Protein AF-A0A1F9DNW7-F1 (afdb_monomer_lite)

Radius of gyration: 27.31 Å; chains: 1; bounding box: 54×12×74 Å

Sequence (82 aa):
MNPEVKSLLEKYITRNPNISPENQHLLWRHVGDILCSSIGGVSAVAAIHGGGSPVMEKIAITSQYDIEARKRMVKSLAGIKD

pLDDT: mean 95.28, std 3.58, range [75.38, 98.25]

Foldseek 3Di:
DPPVCVVVQQVVCDDDPVDGSVRSVVVVVVVCCLCPDPVNVVVVCCVQQVVHHPVVVVVVCVVPDPPVVVVVVVCVVVVNDD

Structure (mmCIF, N/CA/C/O backbone):
data_AF-A0A1F9DNW7-F1
#
_entry.id   AF-A0A1F9DNW7-F1
#
loop_
_atom_site.group_PDB
_atom_site.id
_atom_site.type_symbol
_atom_site.label_atom_id
_atom_site.label_alt_id
_atom_site.label_comp_id
_atom_site.label_asym_id
_atom_site.label_entity_id
_atom_site.label_seq_id
_atom_site.pdbx_PDB_ins_code
_atom_site.Cartn_x
_atom_site.Cartn_y
_atom_site.Cartn_z
_atom_site.occupancy
_atom_site.B_iso_or_equiv
_atom_site.auth_seq_id
_atom_site.auth_comp_id
_atom_site.auth_asym_id
_atom_site.auth_atom_id
_atom_site.pdbx_PDB_model_num
ATOM 1 N N . MET A 1 1 ? -17.202 -2.617 29.762 1.00 75.38 1 MET A N 1
ATOM 2 C CA . MET A 1 1 ? -17.834 -1.327 29.399 1.00 75.38 1 MET A CA 1
ATOM 3 C C . MET A 1 1 ? -18.365 -0.669 30.656 1.00 75.38 1 MET A C 1
ATOM 5 O O . MET A 1 1 ? -18.835 -1.395 31.523 1.00 75.38 1 MET A O 1
ATOM 9 N N . ASN A 1 2 ? -18.300 0.661 30.751 1.00 93.06 2 ASN A N 1
ATOM 10 C CA . ASN A 1 2 ? -18.952 1.391 31.838 1.00 93.06 2 ASN A CA 1
ATOM 11 C C . ASN A 1 2 ? -20.490 1.183 31.729 1.00 93.06 2 ASN A C 1
ATOM 13 O O . ASN A 1 2 ? -21.042 1.454 30.656 1.00 93.06 2 ASN A O 1
ATOM 17 N N . PRO A 1 3 ? -21.168 0.678 32.783 1.00 94.44 3 PRO A N 1
ATOM 18 C CA . PRO A 1 3 ? -22.610 0.418 32.770 1.00 94.44 3 PRO A CA 1
ATOM 19 C C . PRO A 1 3 ? -23.468 1.647 32.448 1.00 94.44 3 PRO A C 1
ATOM 21 O O . PRO A 1 3 ? -24.492 1.507 31.787 1.00 94.44 3 PRO A O 1
ATOM 24 N N . GLU A 1 4 ? -23.034 2.839 32.861 1.00 96.69 4 GLU A N 1
ATOM 25 C CA . GLU A 1 4 ? -23.781 4.095 32.719 1.00 96.69 4 GLU A CA 1
ATOM 26 C C . GLU A 1 4 ? -23.922 4.535 31.256 1.00 96.69 4 GLU A C 1
ATOM 28 O O . GLU A 1 4 ? -24.930 5.119 30.870 1.00 96.69 4 GLU A O 1
ATOM 33 N N . VAL A 1 5 ? -22.926 4.229 30.418 1.00 96.69 5 VAL A N 1
ATOM 34 C CA . VAL A 1 5 ? -22.863 4.692 29.017 1.00 96.69 5 VAL A CA 1
ATOM 35 C C . VAL A 1 5 ? -23.102 3.583 27.995 1.00 96.69 5 VAL A C 1
ATOM 37 O O . VAL A 1 5 ? -23.219 3.867 26.805 1.00 96.69 5 VAL A O 1
ATOM 40 N N . LYS A 1 6 ? -23.185 2.319 28.431 1.00 94.75 6 LYS A N 1
ATOM 41 C CA . LYS A 1 6 ? -23.294 1.152 27.542 1.00 94.75 6 LYS A CA 1
ATOM 42 C C . LYS A 1 6 ? -24.486 1.251 26.584 1.00 94.75 6 LYS A C 1
ATOM 44 O O . LYS A 1 6 ? -24.304 1.128 25.378 1.00 94.75 6 LYS A O 1
ATOM 49 N N . SER A 1 7 ? -25.687 1.494 27.110 1.00 95.12 7 SER A N 1
ATOM 50 C CA . SER A 1 7 ? -26.918 1.529 26.305 1.00 95.12 7 SER A CA 1
ATOM 51 C C . SER A 1 7 ? -26.923 2.684 25.299 1.00 95.12 7 SER A C 1
ATOM 53 O O . SER A 1 7 ? -27.376 2.524 24.166 1.00 95.12 7 SER A O 1
ATOM 55 N N . LEU A 1 8 ? -26.376 3.840 25.691 1.00 96.19 8 LEU A N 1
ATOM 56 C CA . LEU A 1 8 ? -26.209 4.995 24.811 1.00 96.19 8 LEU A CA 1
ATOM 57 C C . LEU A 1 8 ? -25.219 4.685 23.688 1.00 96.19 8 LEU A C 1
ATOM 59 O O . LEU A 1 8 ? -25.510 4.971 22.528 1.00 96.19 8 LEU A O 1
ATOM 63 N N . LEU A 1 9 ? -24.082 4.065 24.016 1.00 95.00 9 LEU A N 1
ATOM 64 C CA . LEU A 1 9 ? -23.086 3.657 23.032 1.00 95.00 9 LEU A CA 1
ATOM 65 C C . LEU A 1 9 ? -23.704 2.691 22.017 1.00 95.00 9 LEU A C 1
ATOM 67 O O . LEU A 1 9 ? -23.692 2.988 20.829 1.00 95.00 9 LEU A O 1
ATOM 71 N N . GLU A 1 10 ? -24.300 1.587 22.475 1.00 94.88 10 GLU A N 1
ATOM 72 C CA . GLU A 1 10 ? -24.925 0.577 21.611 1.00 94.88 10 GLU A CA 1
ATOM 73 C C . GLU A 1 10 ? -25.990 1.186 20.685 1.00 94.88 10 GLU A C 1
ATOM 75 O O . GLU A 1 10 ? -26.027 0.865 19.496 1.00 94.88 10 GLU A O 1
ATOM 80 N N . LYS A 1 11 ? -26.803 2.125 21.189 1.00 94.25 11 LYS A N 1
ATOM 81 C CA . LYS A 1 11 ? -27.802 2.844 20.388 1.00 94.25 11 LYS A CA 1
ATOM 82 C C . LYS A 1 11 ? -27.167 3.714 19.301 1.00 94.25 11 LYS A C 1
ATOM 84 O O . LYS A 1 11 ? -27.600 3.650 18.155 1.00 94.25 11 LYS A O 1
ATOM 89 N N . TYR A 1 12 ? -26.182 4.544 19.646 1.00 95.44 12 TYR A N 1
ATOM 90 C CA . TYR A 1 12 ? -25.684 5.587 18.741 1.00 95.44 12 TYR A CA 1
ATOM 91 C C . TYR A 1 12 ? -24.549 5.145 17.811 1.00 95.44 12 TYR A C 1
ATOM 93 O O . TYR A 1 12 ? -24.330 5.793 16.789 1.00 95.44 12 TYR A O 1
ATOM 101 N N . ILE A 1 13 ? -23.846 4.045 18.103 1.00 94.50 13 ILE A N 1
ATOM 102 C CA . ILE A 1 13 ? -22.851 3.490 17.166 1.00 94.50 13 ILE A CA 1
ATOM 103 C C . ILE A 1 13 ? -23.484 2.614 16.081 1.00 94.50 13 ILE A C 1
ATOM 105 O O . ILE A 1 13 ? -22.860 2.379 15.047 1.00 94.50 13 ILE A O 1
ATOM 109 N N . THR A 1 14 ? -24.701 2.114 16.314 1.00 94.31 14 THR A N 1
ATOM 110 C CA . THR A 1 14 ? -25.381 1.189 15.404 1.00 94.31 14 THR A CA 1
ATOM 111 C C . THR A 1 14 ? -25.865 1.925 14.162 1.00 94.31 14 THR A C 1
ATOM 113 O O . THR A 1 14 ? -26.761 2.760 14.227 1.00 94.31 14 THR A O 1
ATOM 116 N N . ARG A 1 15 ? -25.292 1.581 13.006 1.00 91.12 15 ARG A N 1
ATOM 117 C CA . ARG A 1 15 ? -25.682 2.115 11.692 1.00 91.12 15 ARG A CA 1
ATOM 118 C C . ARG A 1 15 ? -26.588 1.172 10.912 1.00 91.12 15 ARG A C 1
ATOM 120 O O . ARG A 1 15 ? -27.530 1.621 10.272 1.00 91.12 15 ARG A O 1
ATOM 127 N N . ASN A 1 16 ? -26.295 -0.126 10.959 1.00 94.50 16 ASN A N 1
ATOM 128 C CA . ASN A 1 16 ? -27.097 -1.159 10.311 1.00 94.50 16 ASN A CA 1
ATOM 129 C C . ASN A 1 16 ? -27.793 -2.010 11.388 1.00 94.50 16 ASN A C 1
ATOM 131 O O . ASN A 1 16 ? -27.083 -2.657 12.159 1.00 94.50 16 ASN A O 1
ATOM 135 N N . PRO A 1 17 ? -29.138 -2.051 11.444 1.00 94.12 17 PRO A N 1
ATOM 136 C CA . PRO A 1 17 ? -29.863 -2.832 12.449 1.00 94.12 17 PRO A CA 1
ATOM 137 C C . PRO A 1 17 ? -29.648 -4.348 12.315 1.00 94.12 17 PRO A C 1
ATOM 139 O O . PRO A 1 17 ? -29.864 -5.077 13.276 1.00 94.12 17 PRO A O 1
ATOM 142 N N . ASN A 1 18 ? -29.176 -4.826 11.158 1.00 97.50 18 ASN A N 1
ATOM 143 C CA . ASN A 1 18 ? -28.848 -6.236 10.933 1.00 97.50 18 ASN A CA 1
ATOM 144 C C . ASN A 1 18 ? -27.456 -6.630 11.465 1.00 97.50 18 ASN A C 1
ATOM 146 O O . ASN A 1 18 ? -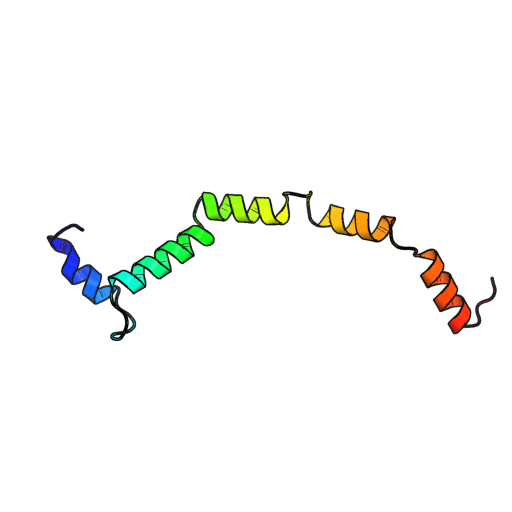27.061 -7.786 11.338 1.00 97.50 18 ASN A O 1
ATOM 150 N N . ILE A 1 19 ? -26.681 -5.689 12.020 1.00 96.62 19 ILE A N 1
ATOM 151 C CA . ILE A 1 19 ? -25.329 -5.933 12.540 1.00 96.62 19 ILE A CA 1
ATOM 152 C C . ILE A 1 19 ? -25.277 -5.492 14.002 1.00 96.62 19 ILE A C 1
ATOM 154 O O . ILE A 1 19 ? -25.636 -4.361 14.324 1.00 96.62 19 ILE A O 1
ATOM 158 N N . SER A 1 20 ? -24.778 -6.350 14.894 1.00 96.75 20 SER A N 1
ATOM 159 C CA . SER A 1 20 ? -24.660 -6.000 16.313 1.00 96.75 20 SER A CA 1
ATOM 160 C C . SER A 1 20 ? -23.730 -4.789 16.532 1.00 96.75 20 SER A C 1
ATOM 162 O O . SER A 1 20 ? -22.742 -4.635 15.804 1.00 96.75 20 SER A O 1
ATOM 164 N N . PRO A 1 21 ? -23.993 -3.941 17.546 1.00 95.50 21 PRO A N 1
ATOM 165 C CA . PRO A 1 21 ? -23.107 -2.828 17.895 1.00 95.50 21 PRO A CA 1
ATOM 166 C C . PRO A 1 21 ? -21.660 -3.281 18.167 1.00 95.50 21 PRO A C 1
ATOM 168 O O . PRO A 1 21 ? -20.711 -2.602 17.769 1.00 95.50 21 PRO A O 1
ATOM 171 N N . GLU A 1 22 ? -21.500 -4.457 18.786 1.00 94.69 22 GLU A N 1
ATOM 172 C CA . GLU A 1 22 ? -20.205 -5.099 19.051 1.00 94.69 22 GLU A CA 1
ATOM 173 C C . GLU A 1 22 ? -19.424 -5.338 17.751 1.00 94.69 22 GLU A C 1
ATOM 175 O O . GLU A 1 22 ? -18.313 -4.837 17.570 1.00 94.69 22 GLU A O 1
ATOM 180 N N . ASN A 1 23 ? -20.036 -6.030 16.784 1.00 96.38 23 ASN A N 1
ATOM 181 C CA . ASN A 1 23 ? -19.378 -6.332 15.513 1.00 96.38 23 ASN A CA 1
ATOM 182 C C . ASN A 1 23 ? -19.049 -5.056 14.731 1.00 96.38 23 ASN A C 1
ATOM 184 O O . ASN A 1 23 ? -17.979 -4.963 14.128 1.00 96.38 23 ASN A O 1
ATOM 188 N N . GLN A 1 24 ? -19.930 -4.050 14.772 1.00 95.25 24 GLN A N 1
ATOM 189 C CA . GLN A 1 24 ? -19.683 -2.768 14.111 1.00 95.25 24 GLN A CA 1
ATOM 190 C C . GLN A 1 24 ? -18.438 -2.079 14.666 1.00 95.25 24 GLN A C 1
ATOM 192 O O . GLN A 1 24 ? -17.575 -1.658 13.896 1.00 95.25 24 GLN A O 1
ATOM 197 N N . HIS A 1 25 ? -18.297 -1.976 15.989 1.00 94.12 25 HIS A N 1
ATOM 198 C CA . HIS A 1 25 ? -17.127 -1.306 16.543 1.00 94.12 25 HIS A CA 1
ATOM 199 C C . HIS A 1 25 ? -15.846 -2.132 16.414 1.00 94.12 25 HIS A C 1
ATOM 201 O O . HIS A 1 25 ? -14.767 -1.546 16.367 1.00 94.12 25 HIS A O 1
ATOM 207 N N . LEU A 1 26 ? -15.932 -3.470 16.412 1.00 96.38 26 LEU A N 1
ATOM 208 C CA . LEU A 1 26 ? -14.765 -4.340 16.256 1.00 96.38 26 LEU A CA 1
ATOM 209 C C . LEU A 1 26 ? -14.188 -4.178 14.854 1.00 96.38 26 LEU A C 1
ATOM 211 O O . LEU A 1 26 ? -12.984 -3.976 14.718 1.00 96.38 26 LEU A O 1
ATOM 215 N N . LEU A 1 27 ? -15.054 -4.150 13.836 1.00 96.12 27 LEU A N 1
ATOM 216 C CA . LEU A 1 27 ? -14.660 -3.844 12.466 1.00 96.12 27 LEU A CA 1
ATOM 217 C C . LEU A 1 27 ? -13.924 -2.502 12.385 1.00 96.12 27 LEU A C 1
ATOM 219 O O . LEU A 1 27 ? -12.812 -2.443 11.872 1.00 96.12 27 LEU A O 1
ATOM 223 N N . TRP A 1 28 ? -14.507 -1.425 12.919 1.00 95.62 28 TRP A N 1
ATOM 224 C CA . TRP A 1 28 ? -13.893 -0.097 12.809 1.00 95.62 28 TRP A CA 1
ATOM 225 C C . TRP A 1 28 ? -12.597 0.046 13.607 1.00 95.62 28 TRP A C 1
ATOM 227 O O . TRP A 1 28 ? -11.683 0.732 13.155 1.00 95.62 28 TRP A O 1
ATOM 237 N N . ARG A 1 29 ? -12.473 -0.627 14.757 1.00 96.31 29 ARG A N 1
ATOM 238 C CA . ARG A 1 29 ? -11.200 -0.700 15.491 1.00 96.31 29 ARG A CA 1
ATOM 239 C C . ARG A 1 29 ? -10.140 -1.448 14.699 1.00 96.31 29 ARG A C 1
ATOM 241 O O . ARG A 1 29 ? -9.013 -0.982 14.645 1.00 96.31 29 ARG A O 1
ATOM 248 N N . HIS A 1 30 ? -10.505 -2.558 14.064 1.00 97.50 30 HIS A N 1
ATOM 249 C CA . HIS A 1 30 ? -9.590 -3.317 13.218 1.00 97.50 30 HIS A CA 1
ATOM 250 C C . HIS A 1 30 ? -9.123 -2.503 12.004 1.00 97.50 30 HIS A C 1
ATOM 252 O O . HIS A 1 30 ? -7.934 -2.466 11.702 1.00 97.50 30 HIS A O 1
ATOM 258 N N . VAL A 1 31 ? -10.039 -1.776 11.358 1.00 97.44 31 VAL A N 1
ATOM 259 C CA . VAL A 1 31 ? -9.701 -0.827 10.288 1.00 97.44 31 VAL A CA 1
ATOM 260 C C . VAL A 1 31 ? -8.734 0.245 10.799 1.00 97.44 31 VAL A C 1
ATOM 262 O O . VAL A 1 31 ? -7.724 0.508 10.154 1.00 97.44 31 VAL A O 1
ATOM 265 N N . GLY A 1 32 ? -9.001 0.836 11.968 1.00 97.56 32 GLY A N 1
ATOM 266 C CA . GLY A 1 32 ? -8.087 1.794 12.593 1.00 97.56 32 GLY A CA 1
ATOM 267 C C . GLY A 1 32 ? -6.711 1.193 12.893 1.00 97.56 32 GLY A C 1
ATOM 268 O O . GLY A 1 32 ? -5.695 1.843 12.664 1.00 97.56 32 GLY A O 1
ATOM 269 N N . ASP A 1 33 ? -6.663 -0.062 13.334 1.00 97.56 33 ASP A N 1
ATOM 270 C CA . ASP A 1 33 ? -5.409 -0.747 13.635 1.00 97.56 33 ASP A CA 1
ATOM 271 C C . ASP A 1 33 ? -4.538 -0.966 12.389 1.00 97.56 33 ASP A C 1
ATOM 273 O O . ASP A 1 33 ? -3.331 -0.756 12.419 1.00 97.56 33 ASP A O 1
ATOM 277 N N . ILE A 1 34 ? -5.147 -1.299 11.252 1.00 97.31 34 ILE A N 1
ATOM 278 C CA . ILE A 1 34 ? -4.399 -1.468 10.000 1.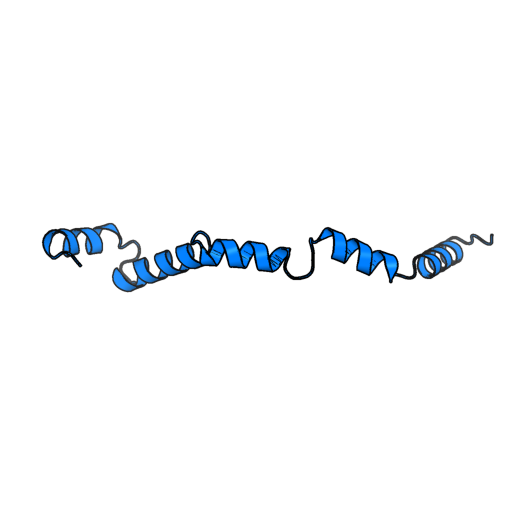00 97.31 34 ILE A CA 1
ATOM 279 C C . ILE A 1 34 ? -3.990 -0.115 9.402 1.00 97.31 34 ILE A C 1
ATOM 281 O O . ILE A 1 34 ? -2.907 0.002 8.832 1.00 97.31 34 ILE A O 1
ATOM 285 N N . LEU A 1 35 ? -4.845 0.907 9.501 1.00 96.62 35 LEU A N 1
ATOM 286 C CA . LEU A 1 35 ? -4.654 2.160 8.764 1.00 96.62 35 LEU A CA 1
ATOM 287 C C . LEU A 1 35 ? -3.855 3.224 9.518 1.00 96.62 35 LEU A C 1
ATOM 289 O O . LEU A 1 35 ? -3.126 3.985 8.885 1.00 96.62 35 LEU A O 1
ATOM 293 N N . CYS A 1 36 ? -4.032 3.348 10.834 1.00 95.94 36 CYS A N 1
ATOM 294 C CA . CYS A 1 36 ? -3.535 4.511 11.574 1.00 95.94 36 CYS A CA 1
ATOM 295 C C . CYS A 1 36 ? -2.986 4.222 12.974 1.00 95.94 36 CYS A C 1
ATOM 297 O O . CYS A 1 36 ? -2.553 5.161 13.646 1.00 95.94 36 CYS A O 1
ATOM 299 N N . SER A 1 37 ? -2.950 2.966 13.428 1.00 97.75 37 SER A N 1
ATOM 300 C CA . SER A 1 37 ? -2.214 2.645 14.652 1.00 97.75 37 SER A CA 1
ATOM 301 C C . SER A 1 37 ? -0.706 2.695 14.419 1.00 97.75 37 SER A C 1
ATOM 303 O O . SER A 1 37 ? -0.216 2.716 13.288 1.00 97.75 37 SER A O 1
ATOM 305 N N . SER A 1 38 ? 0.057 2.692 15.511 1.00 97.75 38 SER A N 1
ATOM 306 C CA . SER A 1 38 ? 1.516 2.646 15.441 1.00 97.75 38 SER A CA 1
ATOM 307 C C . SER A 1 38 ? 2.013 1.425 14.663 1.00 97.75 38 SER A C 1
ATOM 309 O O . SER A 1 38 ? 2.947 1.557 13.875 1.00 97.75 38 SER A O 1
ATOM 311 N N . ILE A 1 39 ? 1.379 0.257 14.835 1.00 96.56 39 ILE A N 1
ATOM 312 C CA . ILE A 1 39 ? 1.781 -0.951 14.107 1.00 96.56 39 ILE A CA 1
ATOM 313 C C . ILE A 1 39 ? 1.356 -0.889 12.638 1.00 96.56 39 ILE A C 1
ATOM 315 O O . ILE A 1 39 ? 2.158 -1.254 11.778 1.00 96.56 39 ILE A O 1
ATOM 319 N N . GLY A 1 40 ? 0.168 -0.356 12.328 1.00 97.25 40 GLY A N 1
ATOM 320 C CA . GLY A 1 40 ? -0.265 -0.105 10.950 1.00 97.25 40 GLY A CA 1
ATOM 321 C C . GLY A 1 40 ? 0.678 0.849 10.212 1.00 97.25 4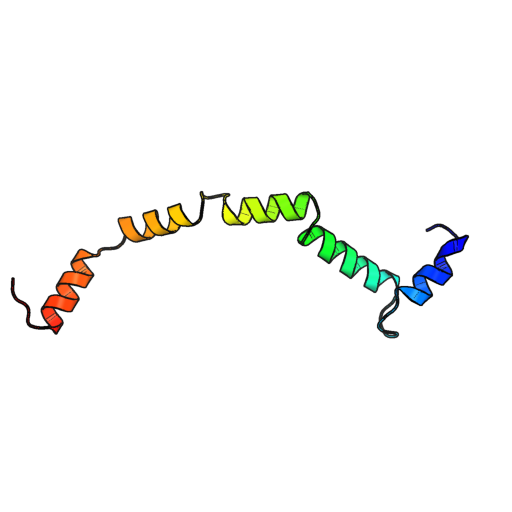0 GLY A C 1
ATOM 322 O O . GLY A 1 40 ? 1.134 0.552 9.109 1.00 97.25 40 GLY A O 1
ATOM 323 N N . GLY A 1 41 ? 1.080 1.944 10.865 1.00 96.06 41 GLY A N 1
ATOM 324 C CA . GLY A 1 41 ? 2.039 2.910 10.325 1.00 96.06 41 GLY A CA 1
ATOM 325 C C . GLY A 1 41 ? 3.423 2.309 10.068 1.00 96.06 41 GLY A C 1
ATOM 326 O O . GLY A 1 41 ? 3.962 2.452 8.970 1.00 96.06 41 GLY A O 1
ATOM 327 N N . VAL A 1 42 ? 3.988 1.585 11.043 1.00 96.38 42 VAL A N 1
ATOM 328 C CA . VAL A 1 42 ? 5.270 0.875 10.864 1.00 96.38 42 VAL A CA 1
ATOM 329 C C . VAL A 1 42 ? 5.175 -0.145 9.729 1.00 96.38 42 VAL A C 1
ATOM 331 O O . VAL A 1 42 ? 6.065 -0.196 8.881 1.00 96.38 42 VAL A O 1
ATOM 334 N N . SER A 1 43 ? 4.084 -0.912 9.673 1.00 96.19 43 SER A N 1
ATOM 335 C CA . SER A 1 43 ? 3.855 -1.914 8.626 1.00 96.19 43 SER A CA 1
ATOM 336 C C . SER A 1 43 ? 3.776 -1.276 7.238 1.00 96.19 43 SER A C 1
ATOM 338 O O . SER A 1 43 ? 4.381 -1.786 6.298 1.00 96.19 43 SER A O 1
ATOM 340 N N . ALA A 1 44 ? 3.103 -0.129 7.103 1.00 95.19 44 ALA A N 1
ATOM 341 C CA . ALA A 1 44 ? 3.012 0.606 5.843 1.00 95.19 44 ALA A CA 1
ATOM 342 C C . ALA A 1 44 ? 4.381 1.121 5.364 1.00 95.19 44 ALA A C 1
ATOM 344 O O . ALA A 1 44 ? 4.717 1.001 4.185 1.00 95.19 44 ALA A O 1
ATOM 345 N N . VAL A 1 45 ? 5.205 1.654 6.273 1.00 95.12 45 VAL A N 1
ATOM 346 C CA . VAL A 1 45 ? 6.566 2.101 5.932 1.00 95.12 45 VAL A CA 1
ATOM 347 C C . VAL A 1 45 ? 7.439 0.914 5.534 1.00 95.12 45 VAL A C 1
ATOM 349 O O . VAL A 1 45 ? 8.114 0.975 4.504 1.00 95.12 45 VAL A O 1
ATOM 352 N N . ALA A 1 46 ? 7.392 -0.174 6.307 1.00 94.75 46 ALA A N 1
ATOM 353 C CA . ALA A 1 46 ? 8.129 -1.400 6.023 1.00 94.75 46 ALA A CA 1
ATOM 354 C C . ALA A 1 46 ? 7.740 -2.004 4.665 1.00 94.75 46 ALA A C 1
ATOM 356 O O . ALA A 1 46 ? 8.619 -2.439 3.926 1.00 94.75 46 ALA A O 1
ATOM 357 N N . ALA A 1 47 ? 6.457 -1.963 4.292 1.00 93.69 47 ALA A N 1
ATOM 358 C CA . ALA A 1 47 ? 5.983 -2.456 3.000 1.00 93.69 47 ALA A CA 1
ATOM 359 C C . ALA A 1 47 ? 6.591 -1.705 1.800 1.00 93.69 47 ALA A C 1
ATOM 361 O O . ALA A 1 47 ? 6.800 -2.305 0.752 1.00 93.69 47 ALA A O 1
ATOM 362 N N . ILE A 1 48 ? 6.896 -0.410 1.946 1.00 94.06 48 ILE A N 1
ATOM 363 C CA . ILE A 1 48 ? 7.438 0.424 0.856 1.00 94.06 48 ILE A CA 1
ATOM 364 C C . ILE A 1 48 ? 8.973 0.497 0.890 1.00 94.06 48 ILE A C 1
ATOM 366 O O . ILE A 1 48 ? 9.597 0.733 -0.141 1.00 94.06 48 ILE A O 1
ATOM 370 N N . HIS A 1 49 ? 9.594 0.316 2.059 1.00 95.31 49 HIS A N 1
ATOM 371 C CA . HIS A 1 49 ? 11.033 0.544 2.246 1.00 95.31 49 HIS A CA 1
ATOM 372 C C . HIS A 1 49 ? 11.831 -0.696 2.658 1.00 95.31 49 HIS A C 1
ATOM 374 O O . HIS A 1 49 ? 13.058 -0.626 2.695 1.00 95.31 49 HIS A O 1
ATOM 380 N N . GLY A 1 50 ? 11.186 -1.827 2.956 1.00 90.44 50 GLY A N 1
ATOM 381 C CA . GLY A 1 50 ? 11.852 -3.025 3.479 1.00 90.44 50 GLY A CA 1
ATOM 382 C C . GLY A 1 50 ? 12.923 -3.611 2.551 1.00 90.44 50 GLY A C 1
ATOM 383 O O . GLY A 1 50 ? 13.911 -4.153 3.034 1.00 90.44 50 GLY A O 1
ATOM 384 N N . GLY A 1 51 ? 12.767 -3.457 1.232 1.00 83.81 51 GLY A N 1
ATOM 385 C CA . GLY A 1 51 ? 13.754 -3.852 0.216 1.00 83.81 51 GLY A CA 1
ATOM 386 C C . GLY A 1 51 ? 14.599 -2.694 -0.334 1.00 83.81 51 GLY A C 1
ATOM 387 O O . GLY A 1 51 ? 15.295 -2.866 -1.331 1.00 83.81 51 GLY A O 1
ATOM 388 N N . GLY A 1 52 ? 14.520 -1.511 0.285 1.00 89.00 52 GLY A N 1
ATOM 389 C CA . GLY A 1 52 ? 14.960 -0.236 -0.287 1.00 89.00 52 GLY A CA 1
ATOM 390 C C . GLY A 1 52 ? 13.791 0.563 -0.873 1.00 89.00 52 GLY A C 1
ATOM 391 O O . GLY A 1 52 ? 12.737 0.012 -1.178 1.00 89.00 52 GLY A O 1
ATOM 392 N N . SER A 1 53 ? 13.954 1.885 -1.005 1.00 94.19 53 SER A N 1
ATOM 393 C CA . SER A 1 53 ? 12.907 2.757 -1.559 1.00 94.19 53 SER A CA 1
ATOM 394 C C . SER A 1 53 ? 12.516 2.336 -2.987 1.00 94.19 53 SER A C 1
ATOM 396 O O . SER A 1 53 ? 13.391 1.883 -3.726 1.00 94.19 53 SER A O 1
ATOM 398 N N . PRO A 1 54 ? 11.278 2.597 -3.456 1.00 94.62 54 PRO A N 1
ATOM 399 C CA . PRO A 1 54 ? 10.807 2.174 -4.787 1.00 94.62 54 PRO A CA 1
ATOM 400 C C . PRO A 1 54 ? 11.690 2.606 -5.973 1.00 94.62 54 PRO A C 1
ATOM 402 O O . PRO A 1 54 ? 11.693 1.988 -7.036 1.00 94.62 54 PRO A O 1
ATOM 405 N N . VAL A 1 55 ? 12.479 3.672 -5.810 1.00 95.62 55 VAL A N 1
ATOM 406 C CA . VAL A 1 55 ? 13.465 4.095 -6.816 1.00 95.62 55 VAL A CA 1
ATOM 407 C C . VAL A 1 55 ? 14.554 3.041 -7.053 1.00 95.62 55 VAL A C 1
ATOM 409 O O . VAL A 1 55 ? 14.993 2.877 -8.189 1.00 95.62 55 VAL A O 1
ATOM 412 N N . MET A 1 56 ? 14.952 2.297 -6.019 1.00 95.50 56 MET A N 1
ATOM 413 C CA . MET A 1 56 ? 15.962 1.244 -6.120 1.00 95.50 56 MET A CA 1
ATOM 414 C C . MET A 1 56 ? 15.486 0.092 -6.998 1.00 95.50 56 MET A C 1
ATOM 416 O O . MET A 1 56 ? 16.266 -0.418 -7.797 1.00 95.50 56 MET A O 1
ATOM 420 N N . GLU A 1 57 ? 14.203 -0.265 -6.926 1.00 94.56 57 GLU A N 1
ATOM 421 C CA . GLU A 1 57 ? 13.616 -1.284 -7.798 1.00 94.56 57 GLU A CA 1
ATOM 422 C C . GLU A 1 57 ? 13.652 -0.842 -9.267 1.00 94.56 57 GLU A C 1
ATOM 424 O O . GLU A 1 57 ? 14.086 -1.595 -10.136 1.00 94.56 57 GLU A O 1
ATOM 429 N N . LYS A 1 58 ? 13.311 0.423 -9.550 1.00 95.06 58 LYS A N 1
ATOM 430 C CA . LYS A 1 58 ? 13.432 0.987 -10.904 1.00 95.06 58 LYS A CA 1
ATOM 431 C C . LYS A 1 58 ? 14.875 0.945 -11.412 1.00 95.06 58 LYS A C 1
ATOM 433 O O . LYS A 1 58 ? 15.095 0.601 -12.573 1.00 95.06 58 LYS A O 1
ATOM 438 N N . ILE A 1 59 ? 15.846 1.288 -10.564 1.00 95.38 59 ILE A N 1
ATOM 439 C CA . ILE A 1 59 ? 17.273 1.219 -10.906 1.00 95.38 59 ILE A CA 1
ATOM 440 C C . ILE A 1 59 ? 17.67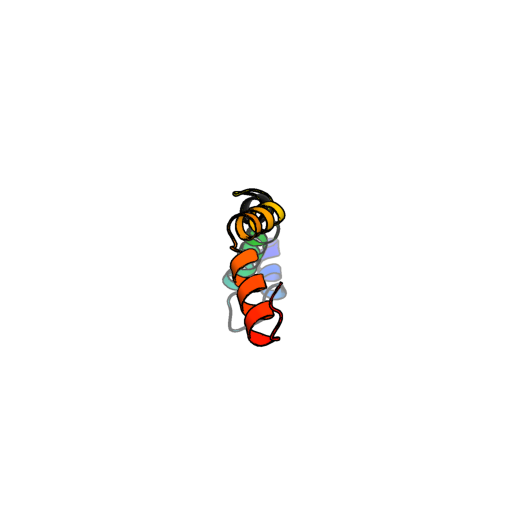5 -0.226 -11.213 1.00 95.38 59 ILE A C 1
ATOM 442 O O . ILE A 1 59 ? 18.301 -0.461 -12.242 1.00 95.38 59 ILE A O 1
ATOM 446 N N . ALA A 1 60 ? 17.284 -1.185 -10.371 1.00 95.44 60 ALA A N 1
ATOM 447 C CA . ALA A 1 60 ? 17.606 -2.599 -10.548 1.00 95.44 60 ALA A CA 1
ATOM 448 C C . ALA A 1 60 ? 17.001 -3.180 -11.836 1.00 95.44 60 ALA A C 1
ATOM 450 O O . ALA A 1 60 ? 17.714 -3.804 -12.618 1.00 95.44 60 ALA A O 1
ATOM 451 N N . ILE A 1 61 ? 15.718 -2.917 -12.108 1.00 96.31 61 ILE A N 1
ATOM 452 C CA . ILE A 1 61 ? 15.064 -3.349 -13.352 1.00 96.31 61 ILE A CA 1
ATOM 453 C C . ILE A 1 61 ? 15.786 -2.744 -14.558 1.00 96.31 61 ILE A C 1
ATOM 455 O O . ILE A 1 61 ? 16.102 -3.451 -15.510 1.00 96.31 61 ILE A O 1
ATOM 459 N N . THR A 1 62 ? 16.072 -1.440 -14.518 1.00 96.56 62 THR A N 1
ATOM 460 C CA . THR A 1 62 ? 16.694 -0.735 -15.648 1.00 96.56 62 THR A CA 1
ATOM 461 C C . THR A 1 62 ? 18.116 -1.226 -15.907 1.00 96.56 62 THR A C 1
ATOM 463 O O . THR A 1 62 ? 18.494 -1.387 -17.063 1.00 96.56 62 THR A O 1
ATOM 466 N N . SER A 1 63 ? 18.901 -1.489 -14.858 1.00 96.25 63 SER A N 1
ATOM 467 C CA . SER A 1 63 ? 20.288 -1.949 -14.994 1.00 96.25 63 SER A CA 1
ATOM 468 C C . SER A 1 63 ? 20.397 -3.385 -15.509 1.00 96.25 63 SER A C 1
ATOM 470 O O . SER A 1 63 ? 21.397 -3.734 -16.130 1.00 96.25 63 SER A O 1
ATOM 472 N N . GLN A 1 64 ? 19.369 -4.205 -15.281 1.00 96.88 64 GLN A N 1
ATOM 473 C CA . GLN A 1 64 ? 19.293 -5.587 -15.758 1.00 96.88 64 GLN A CA 1
ATOM 474 C C . GLN A 1 64 ? 18.562 -5.719 -17.103 1.00 96.88 64 GLN A C 1
ATOM 476 O O . GLN A 1 64 ? 18.593 -6.782 -17.725 1.00 96.88 64 GLN A O 1
ATOM 481 N N . TYR A 1 65 ? 17.899 -4.661 -17.571 1.00 97.69 65 TYR A N 1
ATOM 482 C CA . TYR A 1 65 ? 17.175 -4.670 -18.833 1.00 97.69 65 TYR A CA 1
ATOM 483 C C . TYR A 1 65 ? 18.123 -4.468 -20.019 1.00 97.69 65 TYR A C 1
ATOM 485 O O . TYR A 1 65 ? 18.841 -3.472 -20.097 1.00 97.69 65 TYR A O 1
ATOM 493 N N . ASP A 1 66 ? 18.084 -5.378 -20.996 1.00 97.62 66 ASP A N 1
ATOM 494 C CA . ASP A 1 66 ? 18.854 -5.237 -22.238 1.00 97.62 66 ASP A CA 1
ATOM 495 C C . ASP A 1 66 ? 18.231 -4.164 -23.150 1.00 97.62 66 ASP A C 1
ATOM 497 O O . ASP A 1 66 ? 17.461 -4.444 -24.076 1.00 97.62 66 ASP A O 1
ATOM 501 N N . ILE A 1 67 ? 18.562 -2.905 -22.857 1.00 97.31 67 ILE A N 1
ATOM 502 C CA . ILE A 1 67 ? 18.160 -1.728 -23.636 1.00 97.31 67 ILE A CA 1
ATOM 503 C C . ILE A 1 67 ? 18.695 -1.825 -25.070 1.00 97.31 67 ILE A C 1
ATOM 505 O O . ILE A 1 67 ? 17.999 -1.449 -26.018 1.00 97.31 67 ILE A O 1
ATOM 509 N N . GLU A 1 68 ? 19.896 -2.371 -25.259 1.00 97.06 68 GLU A N 1
ATOM 510 C CA . GLU A 1 68 ? 20.515 -2.468 -26.579 1.00 97.06 68 GLU A CA 1
ATOM 511 C C . GLU A 1 68 ? 19.792 -3.479 -27.475 1.00 97.06 68 GLU A C 1
ATOM 513 O O . GLU A 1 68 ? 19.618 -3.218 -28.664 1.00 97.06 68 GLU A O 1
ATOM 518 N N . ALA A 1 69 ? 19.263 -4.582 -26.935 1.00 97.75 69 ALA A N 1
ATOM 519 C CA . ALA A 1 69 ? 18.389 -5.478 -27.694 1.00 97.75 69 ALA A CA 1
ATOM 520 C C . ALA A 1 69 ? 17.134 -4.766 -28.206 1.00 97.75 69 ALA A C 1
ATOM 522 O O . ALA A 1 69 ? 16.723 -4.991 -29.347 1.00 97.75 69 ALA A O 1
ATOM 523 N N . ARG A 1 70 ? 16.534 -3.878 -27.405 1.00 97.38 70 ARG A N 1
ATOM 524 C CA . ARG A 1 70 ? 15.362 -3.098 -27.841 1.00 97.38 70 ARG A CA 1
ATOM 525 C C . ARG A 1 70 ? 15.729 -2.061 -28.884 1.00 97.38 70 ARG A C 1
ATOM 527 O O . ARG A 1 70 ? 15.012 -1.932 -29.872 1.00 97.38 70 ARG A O 1
ATOM 534 N N . LYS A 1 71 ? 16.873 -1.394 -28.727 1.00 97.44 71 LYS A N 1
ATOM 535 C CA . LYS A 1 71 ? 17.397 -0.470 -29.740 1.00 97.44 71 LYS A CA 1
ATOM 536 C C . LYS A 1 71 ? 17.664 -1.189 -31.062 1.00 97.44 71 LYS A C 1
ATOM 538 O O . LYS A 1 71 ? 17.202 -0.716 -32.094 1.00 97.44 71 LYS A O 1
ATOM 543 N N . ARG A 1 72 ? 18.310 -2.362 -31.041 1.00 97.94 72 ARG A N 1
ATOM 544 C CA . ARG A 1 72 ? 18.527 -3.192 -32.243 1.00 97.94 72 ARG A CA 1
ATOM 545 C C . ARG A 1 72 ? 17.212 -3.607 -32.903 1.00 97.94 72 ARG A C 1
ATOM 547 O O . ARG A 1 72 ? 17.087 -3.513 -34.120 1.00 97.94 72 ARG A O 1
ATOM 554 N N . MET A 1 73 ? 16.224 -4.023 -32.111 1.00 97.88 73 MET A N 1
ATOM 555 C CA . MET A 1 73 ? 14.897 -4.391 -32.612 1.00 97.88 73 MET A CA 1
ATOM 556 C C . MET A 1 73 ? 14.215 -3.217 -33.325 1.00 97.88 73 MET A C 1
ATOM 558 O O . MET A 1 73 ? 13.752 -3.377 -34.451 1.00 97.88 73 MET A O 1
ATOM 562 N N . VAL A 1 74 ? 14.201 -2.032 -32.708 1.00 98.12 74 VAL A N 1
ATOM 563 C CA . VAL A 1 74 ? 13.598 -0.830 -33.305 1.00 98.12 74 VAL A CA 1
ATOM 564 C C . VAL A 1 74 ? 14.353 -0.396 -34.562 1.00 98.12 74 VAL A C 1
ATOM 566 O O . VAL A 1 74 ? 13.713 -0.113 -35.571 1.00 98.12 74 VAL A O 1
ATOM 569 N N . LYS A 1 75 ? 15.694 -0.402 -34.543 1.00 98.19 75 LYS A N 1
ATOM 570 C CA . LYS A 1 75 ? 16.511 -0.088 -35.727 1.00 98.19 75 LYS A CA 1
ATOM 571 C C . LYS A 1 75 ? 16.180 -1.012 -36.902 1.00 98.19 75 LYS A C 1
ATOM 573 O O . LYS A 1 75 ? 15.922 -0.525 -37.998 1.00 98.19 75 LYS A O 1
ATOM 578 N N . SER A 1 76 ? 16.099 -2.320 -36.647 1.00 97.94 76 SER A N 1
ATOM 579 C CA . SER A 1 76 ? 15.734 -3.324 -37.654 1.00 97.94 76 SER A C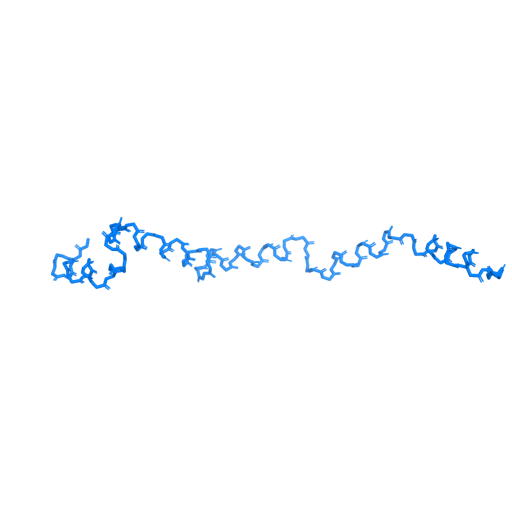A 1
ATOM 580 C C . SER A 1 76 ? 14.356 -3.052 -38.267 1.00 97.94 76 SER A C 1
ATOM 582 O O . SER A 1 76 ? 14.226 -2.978 -39.488 1.00 97.94 76 SER A O 1
ATOM 584 N N . LEU A 1 77 ? 13.340 -2.813 -37.430 1.00 98.00 77 LEU A N 1
ATOM 585 C CA . LEU A 1 77 ? 11.975 -2.519 -37.886 1.00 98.00 77 LEU A CA 1
ATOM 586 C C . LEU A 1 77 ? 11.874 -1.206 -38.675 1.00 98.00 77 LEU A C 1
ATOM 588 O O . LEU A 1 77 ? 11.063 -1.102 -39.590 1.00 98.00 77 LEU A O 1
ATOM 592 N N . ALA A 1 78 ? 12.695 -0.214 -38.335 1.00 98.25 78 ALA A N 1
ATOM 593 C CA . ALA A 1 78 ? 12.732 1.081 -39.007 1.00 98.25 78 ALA A CA 1
ATOM 594 C C . ALA A 1 78 ? 13.643 1.112 -40.253 1.00 98.25 78 ALA A C 1
ATOM 596 O O . ALA A 1 78 ? 13.728 2.145 -40.913 1.00 98.25 78 ALA A O 1
ATOM 597 N N . GLY A 1 79 ? 14.345 0.019 -40.576 1.00 97.69 79 GLY A N 1
ATOM 598 C CA . GLY A 1 79 ? 15.298 -0.030 -41.693 1.00 97.69 79 GLY A CA 1
ATOM 599 C C . GLY A 1 79 ? 16.605 0.744 -41.458 1.00 97.6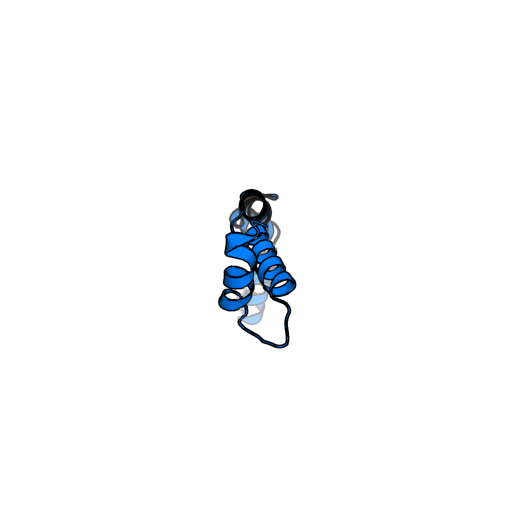9 79 GLY A C 1
ATOM 600 O O . GLY A 1 79 ? 17.321 1.040 -42.415 1.00 97.69 79 GLY A O 1
ATOM 601 N N . ILE A 1 80 ? 16.924 1.067 -40.203 1.00 97.81 80 ILE A N 1
ATOM 602 C CA . ILE A 1 80 ? 18.140 1.776 -39.782 1.00 97.81 80 ILE A CA 1
ATOM 603 C C . ILE A 1 80 ? 19.302 0.769 -39.697 1.00 97.81 80 ILE A C 1
ATOM 605 O O . ILE A 1 80 ? 19.164 -0.269 -39.046 1.00 97.81 80 ILE A O 1
ATOM 609 N N . LYS A 1 81 ? 20.428 1.052 -40.372 1.00 91.31 81 LYS A N 1
ATOM 610 C CA . LYS A 1 81 ? 21.533 0.089 -40.590 1.00 91.31 81 LYS A CA 1
ATOM 611 C C . LYS A 1 81 ? 22.861 0.423 -39.899 1.00 91.31 81 LYS A C 1
ATOM 613 O O . LYS A 1 81 ? 23.744 -0.431 -39.910 1.00 91.31 81 LYS A O 1
ATOM 618 N N . ASP A 1 82 ? 23.022 1.634 -39.374 1.00 79.88 82 ASP A N 1
ATOM 619 C CA . ASP A 1 82 ? 24.184 2.040 -38.568 1.00 79.88 82 ASP A CA 1
ATOM 620 C C . ASP A 1 82 ? 24.203 1.382 -37.181 1.00 79.88 82 ASP A C 1
ATOM 622 O O . ASP A 1 82 ? 23.117 1.034 -36.647 1.00 79.88 82 ASP A O 1
#

Secondary structure (DSSP, 8-state):
--HHHHHHHHHHH---TTS-HHHHHHHHHHHHHHHTSHHHHHHHHHHHHBTB-HHHHHHHHHHHS-HHHHHHHHHHHTT---